Protein AF-A0A327TY45-F1 (afdb_monomer)

Foldseek 3Di:
DDPDPPPPPDDDDDRDDLVNLLVLDDDPVVSVVLVVCCVPPDPVCNVVSSVVSVVVSVVVVVVVVVVVVQVVVCVVVVNDGDPVDDDCPVVVVVVVVD

Nearest PDB structures (foldseek):
  9fia-assembly1_BK  TM=2.726E-01  e=3.414E+00  Toxoplasma gondii

Radius of gyration: 19.72 Å; Cα contacts (8 Å, |Δi|>4): 33; chains: 1; bounding box: 41×31×57 Å

Mean predicted aligned error: 9.87 Å

Structure (mmCIF, N/CA/C/O backbone):
data_AF-A0A327TY45-F1
#
_entry.id   AF-A0A327TY45-F1
#
loop_
_atom_site.group_PDB
_atom_site.id
_atom_site.type_symbol
_atom_site.label_atom_id
_atom_site.label_alt_id
_atom_site.label_comp_id
_atom_site.label_asym_id
_atom_site.label_entity_id
_atom_site.label_seq_id
_atom_site.pdbx_PDB_ins_code
_atom_site.Cartn_x
_atom_site.Cartn_y
_atom_site.Cartn_z
_atom_site.occupancy
_atom_site.B_iso_or_equiv
_atom_site.auth_seq_id
_atom_site.auth_comp_id
_atom_site.auth_asym_id
_atom_site.auth_atom_id
_atom_site.pdbx_PDB_model_num
ATOM 1 N N . MET A 1 1 ? 17.817 -19.168 -37.100 1.00 40.47 1 MET A N 1
ATOM 2 C CA . MET A 1 1 ? 17.366 -19.361 -35.708 1.00 40.47 1 MET A CA 1
ATOM 3 C C . MET A 1 1 ? 16.500 -18.166 -35.345 1.00 40.47 1 MET A C 1
ATOM 5 O O . MET A 1 1 ? 17.043 -17.069 -35.346 1.00 40.47 1 MET A O 1
ATOM 9 N N . PRO A 1 2 ? 15.182 -18.309 -35.153 1.00 38.44 2 PRO A N 1
ATOM 10 C CA . PRO A 1 2 ? 14.371 -17.210 -34.649 1.00 38.44 2 PRO A CA 1
ATOM 11 C C . PRO A 1 2 ? 14.398 -17.220 -33.115 1.00 38.44 2 PRO A C 1
ATOM 13 O O . PRO A 1 2 ? 13.929 -18.164 -32.482 1.00 38.44 2 PRO A O 1
ATOM 16 N N . THR A 1 3 ? 14.981 -16.179 -32.523 1.00 46.84 3 THR A N 1
ATOM 17 C CA . THR A 1 3 ? 14.915 -15.912 -31.083 1.00 46.84 3 THR A CA 1
ATOM 18 C C . THR A 1 3 ? 13.499 -15.443 -30.766 1.00 46.84 3 THR A C 1
ATOM 20 O O . THR A 1 3 ? 13.165 -14.274 -30.947 1.00 46.84 3 THR A O 1
ATOM 23 N N . THR A 1 4 ? 12.640 -16.377 -30.367 1.00 43.00 4 THR A N 1
ATOM 24 C CA . THR A 1 4 ? 11.298 -16.065 -29.871 1.00 43.00 4 THR A CA 1
ATOM 25 C C . THR A 1 4 ? 11.468 -15.470 -28.478 1.00 43.00 4 THR A C 1
ATOM 27 O O . THR A 1 4 ? 11.831 -16.179 -27.545 1.00 43.00 4 THR A O 1
ATOM 30 N N . PHE A 1 5 ? 11.276 -14.158 -28.345 1.00 52.81 5 PHE A N 1
ATOM 31 C CA . PHE A 1 5 ? 11.045 -13.544 -27.042 1.00 52.81 5 PHE A CA 1
ATOM 32 C C . PHE A 1 5 ? 9.660 -14.002 -26.590 1.00 52.81 5 PHE A C 1
ATOM 34 O O . PHE A 1 5 ? 8.648 -13.486 -27.064 1.00 52.81 5 PHE A O 1
ATOM 41 N N . GLU A 1 6 ? 9.612 -15.017 -25.731 1.00 40.34 6 GLU A N 1
ATOM 42 C CA . GLU A 1 6 ? 8.389 -15.373 -25.024 1.00 40.34 6 GLU A CA 1
ATOM 43 C C . GLU A 1 6 ? 8.030 -14.202 -24.109 1.00 40.34 6 GLU A C 1
ATOM 45 O O . GLU A 1 6 ? 8.616 -14.001 -23.045 1.00 40.34 6 GLU A O 1
ATOM 50 N N . ALA A 1 7 ? 7.094 -13.373 -24.569 1.00 43.34 7 ALA A N 1
ATOM 51 C CA . ALA A 1 7 ? 6.382 -12.456 -23.706 1.00 43.34 7 ALA A CA 1
ATOM 52 C C . ALA A 1 7 ? 5.619 -13.318 -22.698 1.00 43.34 7 ALA A C 1
ATOM 54 O O . ALA A 1 7 ? 4.614 -13.944 -23.036 1.00 43.34 7 ALA A O 1
ATOM 55 N N . VAL A 1 8 ? 6.143 -13.400 -21.476 1.00 44.44 8 VAL A N 1
ATOM 56 C CA . VAL A 1 8 ? 5.445 -14.038 -20.366 1.00 44.44 8 VAL A CA 1
ATOM 57 C C . VAL A 1 8 ? 4.250 -13.138 -20.035 1.00 44.44 8 VAL A C 1
ATOM 59 O O . VAL A 1 8 ? 4.361 -12.103 -19.384 1.00 44.44 8 VAL A O 1
ATOM 62 N N . VAL A 1 9 ? 3.100 -13.469 -20.614 1.00 46.19 9 VAL A N 1
ATOM 63 C CA . VAL A 1 9 ? 1.818 -12.862 -20.261 1.00 46.19 9 VAL A CA 1
ATOM 64 C C . VAL A 1 9 ? 1.387 -13.529 -18.963 1.00 46.19 9 VAL A C 1
ATOM 66 O O . VAL A 1 9 ? 0.973 -14.688 -18.962 1.00 46.19 9 VAL A O 1
ATOM 69 N N . ILE A 1 10 ? 1.536 -12.821 -17.845 1.00 49.84 10 ILE A N 1
ATOM 70 C CA . ILE A 1 10 ? 1.018 -13.276 -16.554 1.00 49.84 10 ILE A CA 1
ATOM 71 C C . ILE A 1 10 ? -0.457 -12.875 -16.490 1.00 49.84 10 ILE A C 1
ATOM 73 O O . ILE A 1 10 ? -0.785 -11.698 -16.413 1.00 49.84 10 ILE A O 1
ATOM 77 N N . MET A 1 11 ? -1.345 -13.868 -16.577 1.00 42.75 11 MET A N 1
ATOM 78 C CA . MET A 1 11 ? -2.797 -13.698 -16.482 1.00 42.75 11 MET A CA 1
ATOM 79 C C . MET A 1 11 ? -3.266 -13.645 -15.021 1.00 42.75 11 MET A C 1
ATOM 81 O O . MET A 1 11 ? -2.915 -14.524 -14.235 1.00 42.75 11 MET A O 1
ATOM 85 N N . GLY A 1 12 ? -4.149 -12.690 -14.697 1.00 37.00 12 GLY A N 1
ATOM 86 C CA . GLY A 1 12 ? -4.886 -12.647 -13.428 1.00 37.00 12 GLY A CA 1
ATOM 87 C C . GLY A 1 12 ? -5.880 -11.481 -13.314 1.00 37.00 12 GLY A C 1
ATOM 88 O O . GLY A 1 12 ? -5.587 -10.517 -12.633 1.00 37.00 12 GLY A O 1
ATOM 89 N N . SER A 1 13 ? -7.042 -11.594 -13.971 1.00 47.25 13 SER A N 1
ATOM 90 C CA . SER A 1 13 ? -8.344 -10.891 -13.794 1.00 47.25 13 SER A CA 1
ATOM 91 C C . SER A 1 13 ? -8.466 -9.361 -13.593 1.00 47.25 13 SER A C 1
ATOM 93 O O . SER A 1 13 ? -9.587 -8.867 -13.650 1.00 47.25 13 SER A O 1
ATOM 95 N N . ASP A 1 14 ? -7.386 -8.603 -13.467 1.00 57.09 14 ASP A N 1
ATOM 96 C CA . ASP A 1 14 ? -7.288 -7.162 -13.735 1.00 57.09 14 ASP A CA 1
ATOM 97 C C . ASP A 1 14 ? -5.845 -6.958 -14.210 1.00 57.09 14 ASP A C 1
ATOM 99 O O . ASP A 1 14 ? -4.907 -7.332 -13.503 1.00 57.09 14 ASP A O 1
ATOM 103 N N . ASP A 1 15 ? -5.639 -6.535 -15.459 1.00 73.88 15 ASP A N 1
ATOM 104 C CA . ASP A 1 15 ? -4.290 -6.435 -16.027 1.00 73.88 15 ASP A CA 1
ATOM 105 C C . ASP A 1 15 ? -3.566 -5.269 -15.338 1.00 73.88 15 ASP A C 1
ATOM 107 O O . ASP A 1 15 ? -3.706 -4.104 -15.720 1.00 73.88 15 ASP A O 1
ATOM 111 N N . TRP A 1 16 ? -2.865 -5.566 -14.241 1.00 86.50 16 TRP A N 1
ATOM 112 C CA . TRP A 1 16 ? -2.126 -4.574 -13.473 1.00 86.50 16 TRP A CA 1
ATOM 113 C C . TRP A 1 16 ? -0.981 -4.020 -14.314 1.00 86.50 16 TRP A C 1
ATOM 115 O O . TRP A 1 16 ? 0.131 -4.551 -14.344 1.00 86.50 16 TRP A O 1
ATOM 125 N N . THR A 1 17 ? -1.252 -2.905 -14.983 1.00 91.62 17 THR A N 1
ATOM 126 C CA . THR A 1 17 ? -0.234 -2.126 -15.680 1.00 91.62 17 THR A CA 1
ATOM 127 C C . THR A 1 17 ? 0.503 -1.209 -14.700 1.00 91.62 17 THR A C 1
ATOM 129 O O . THR A 1 17 ? -0.044 -0.847 -13.653 1.00 91.62 17 THR A O 1
ATOM 132 N N . PRO A 1 18 ? 1.726 -0.749 -15.028 1.00 92.31 18 PRO A N 1
ATOM 133 C CA . PRO A 1 18 ? 2.397 0.267 -14.224 1.00 92.31 18 PRO A CA 1
ATOM 134 C C . PRO A 1 18 ? 1.553 1.535 -14.028 1.00 92.31 18 PRO A C 1
ATOM 136 O O . PRO A 1 18 ? 1.601 2.145 -12.963 1.00 92.31 18 PRO A O 1
ATOM 139 N N . ASP A 1 19 ? 0.756 1.911 -15.031 1.00 92.00 19 ASP A N 1
ATOM 140 C CA . ASP A 1 19 ? -0.175 3.036 -14.937 1.00 92.00 19 ASP A CA 1
ATOM 141 C C . ASP A 1 19 ? -1.287 2.763 -13.912 1.00 92.00 19 ASP A C 1
ATOM 143 O O . ASP A 1 19 ? -1.469 3.551 -12.983 1.00 92.00 19 ASP A O 1
ATOM 147 N N . SER A 1 20 ? -1.942 1.600 -13.994 1.00 93.00 20 SER A N 1
ATOM 148 C CA . SER A 1 20 ? -2.988 1.190 -13.048 1.00 93.00 20 SER A CA 1
ATOM 149 C C . SER A 1 20 ? -2.467 1.130 -11.606 1.00 93.00 20 SER A C 1
ATOM 151 O O . SER A 1 20 ? -3.130 1.616 -10.689 1.00 93.00 20 SER A O 1
ATOM 153 N N . ILE A 1 21 ? -1.250 0.608 -11.396 1.00 93.62 21 ILE A N 1
ATOM 154 C CA . ILE A 1 21 ? -0.591 0.585 -10.078 1.00 93.62 21 ILE A CA 1
ATOM 155 C C . ILE A 1 21 ? -0.366 2.016 -9.571 1.00 93.62 21 ILE A C 1
ATOM 157 O O . ILE A 1 21 ? -0.725 2.336 -8.438 1.00 93.62 21 ILE A O 1
ATOM 161 N N . ALA A 1 22 ? 0.189 2.905 -10.401 1.00 93.69 22 ALA A N 1
ATOM 162 C CA . ALA A 1 22 ? 0.401 4.299 -10.018 1.00 93.69 22 ALA A CA 1
ATOM 163 C C . ALA A 1 22 ? -0.923 5.023 -9.716 1.00 93.69 22 ALA A C 1
ATOM 165 O O . ALA A 1 22 ? -0.991 5.847 -8.802 1.00 93.69 22 ALA A O 1
ATOM 166 N N . HIS A 1 23 ? -1.993 4.716 -10.446 1.00 93.06 23 HIS A N 1
ATOM 167 C CA . HIS A 1 23 ? -3.297 5.328 -10.224 1.00 93.06 23 HIS A CA 1
ATOM 168 C C . HIS A 1 23 ? -3.940 4.881 -8.903 1.00 93.06 23 HIS A C 1
ATOM 170 O O . HIS A 1 23 ? -4.510 5.708 -8.189 1.00 93.06 23 HIS A O 1
ATOM 176 N N . ALA A 1 24 ? -3.805 3.599 -8.556 1.00 93.44 24 ALA A N 1
ATOM 177 C CA . ALA A 1 24 ? -4.410 3.004 -7.366 1.00 93.44 24 ALA A CA 1
ATOM 178 C C . ALA A 1 24 ? -3.752 3.434 -6.040 1.00 93.44 24 ALA A C 1
ATOM 180 O O . ALA A 1 24 ? -4.368 3.339 -4.978 1.00 93.44 24 ALA A O 1
ATOM 181 N N . LEU A 1 25 ? -2.513 3.931 -6.073 1.00 93.94 25 LEU A N 1
ATOM 182 C CA . LEU A 1 25 ? -1.846 4.455 -4.879 1.00 93.94 25 LEU A CA 1
ATOM 183 C C . LEU A 1 25 ? -2.510 5.758 -4.416 1.00 93.94 25 LEU A C 1
ATOM 185 O O . LEU A 1 25 ? -2.741 6.621 -5.250 1.00 93.94 25 LEU A O 1
ATOM 189 N N . PRO A 1 26 ? -2.785 5.971 -3.118 1.00 89.25 26 PRO A N 1
ATOM 190 C CA . PRO A 1 26 ? -3.538 7.142 -2.658 1.00 89.25 26 PRO A CA 1
ATOM 191 C C . PRO A 1 26 ? -2.701 8.432 -2.622 1.00 89.25 26 PRO A C 1
ATOM 193 O O . PRO A 1 26 ? -3.184 9.502 -2.998 1.00 89.25 26 PRO A O 1
ATOM 196 N N . ASP A 1 27 ? -1.429 8.342 -2.229 1.00 91.56 27 ASP A N 1
ATOM 197 C CA . ASP A 1 27 ? -0.547 9.490 -1.990 1.00 91.56 27 ASP A CA 1
ATOM 198 C C . A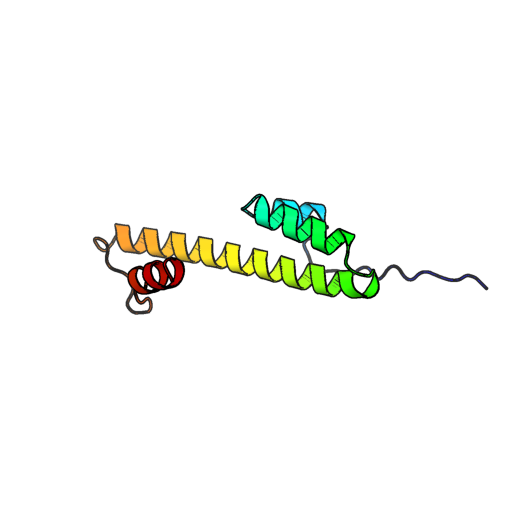SP A 1 27 ? 0.420 9.766 -3.158 1.00 91.56 27 ASP A C 1
ATOM 200 O O . ASP A 1 27 ? 0.859 8.858 -3.864 1.00 91.56 27 ASP A O 1
ATOM 204 N N . ALA A 1 28 ? 0.750 11.038 -3.394 1.00 92.62 28 ALA A N 1
ATOM 205 C CA . ALA A 1 28 ? 1.660 11.438 -4.468 1.00 92.62 28 ALA A CA 1
ATOM 206 C C . ALA A 1 28 ? 3.098 10.943 -4.227 1.00 92.62 28 ALA A C 1
ATOM 208 O O . ALA A 1 28 ? 3.774 10.539 -5.172 1.00 92.62 28 ALA A O 1
ATOM 209 N N . GLY A 1 29 ? 3.554 10.908 -2.973 1.00 95.25 29 GLY A N 1
ATOM 210 C CA . GLY A 1 29 ? 4.857 10.366 -2.594 1.00 95.25 29 GLY A CA 1
ATOM 211 C C . GLY A 1 29 ? 4.978 8.875 -2.903 1.00 95.25 29 GLY A C 1
ATOM 212 O O . GLY A 1 29 ? 5.974 8.459 -3.493 1.00 95.25 29 GLY A O 1
ATOM 213 N N . MET A 1 30 ? 3.940 8.085 -2.606 1.00 95.56 30 MET A N 1
ATOM 214 C CA . MET A 1 30 ? 3.894 6.659 -2.967 1.00 95.56 30 MET A CA 1
ATOM 215 C C . MET A 1 30 ? 3.994 6.440 -4.480 1.00 95.56 30 MET A C 1
ATOM 217 O O . MET A 1 30 ? 4.758 5.589 -4.930 1.00 95.56 30 MET A O 1
ATOM 221 N N . ARG A 1 31 ? 3.271 7.240 -5.275 1.00 96.12 31 ARG A N 1
ATOM 222 C CA . ARG A 1 31 ? 3.339 7.176 -6.745 1.00 96.12 31 ARG A CA 1
ATOM 223 C C . ARG A 1 31 ? 4.742 7.475 -7.256 1.00 96.12 31 ARG A C 1
ATOM 225 O O . ARG A 1 31 ? 5.272 6.734 -8.079 1.00 96.12 31 ARG A O 1
ATOM 232 N N . MET A 1 32 ? 5.364 8.534 -6.741 1.00 96.75 32 MET A N 1
ATOM 233 C CA . MET A 1 32 ? 6.726 8.909 -7.123 1.00 96.75 32 MET A CA 1
ATOM 234 C C . MET A 1 32 ? 7.756 7.855 -6.713 1.00 96.75 32 MET A C 1
ATOM 236 O O . MET A 1 32 ? 8.706 7.607 -7.451 1.00 96.75 32 MET A O 1
ATOM 240 N N . GLU A 1 33 ? 7.573 7.224 -5.556 1.00 96.62 33 GLU A N 1
ATOM 241 C CA . GLU A 1 33 ? 8.397 6.112 -5.090 1.00 96.62 33 GLU A CA 1
ATOM 242 C C . GLU A 1 33 ? 8.275 4.897 -6.018 1.00 96.62 33 GLU A C 1
ATOM 244 O O . GLU A 1 33 ? 9.291 4.376 -6.482 1.00 96.62 33 GLU A O 1
ATOM 249 N N . PHE A 1 34 ? 7.049 4.497 -6.362 1.00 96.75 34 PHE A N 1
ATOM 250 C CA . PHE A 1 34 ? 6.804 3.419 -7.317 1.00 96.75 34 PHE A CA 1
ATOM 251 C C . PHE A 1 34 ? 7.445 3.711 -8.678 1.00 96.75 34 PHE A C 1
ATOM 253 O O . PHE A 1 34 ? 8.223 2.896 -9.168 1.00 96.75 34 PHE A O 1
ATOM 260 N N . LEU A 1 35 ? 7.197 4.889 -9.260 1.00 96.00 35 LEU A N 1
ATOM 261 C CA . LEU A 1 35 ? 7.766 5.269 -10.555 1.00 96.00 35 LEU A CA 1
ATOM 262 C C . LEU A 1 35 ? 9.295 5.306 -10.518 1.00 96.00 35 LEU A C 1
ATOM 264 O O . LEU A 1 35 ? 9.950 4.912 -11.483 1.00 96.00 35 LEU A O 1
ATOM 268 N N . ARG A 1 36 ? 9.894 5.744 -9.407 1.00 97.25 36 ARG A N 1
ATOM 269 C CA . ARG A 1 36 ? 11.350 5.714 -9.244 1.00 97.25 36 ARG A CA 1
ATOM 270 C C . ARG A 1 36 ? 11.873 4.283 -9.237 1.00 97.25 36 ARG A C 1
ATOM 272 O O . ARG A 1 36 ? 12.814 4.000 -9.969 1.00 97.25 36 ARG A O 1
ATOM 279 N N . GLN A 1 37 ? 11.262 3.394 -8.451 1.00 97.31 37 GLN A N 1
ATOM 280 C CA . GLN A 1 37 ? 11.645 1.980 -8.397 1.00 97.31 37 GLN A CA 1
ATOM 281 C C . GLN A 1 37 ? 11.442 1.297 -9.747 1.00 97.31 37 GLN A C 1
ATOM 283 O O . GLN A 1 37 ? 12.311 0.551 -10.181 1.00 97.31 37 GLN A O 1
ATOM 288 N N . LEU A 1 38 ? 10.348 1.593 -10.444 1.00 95.62 38 LEU A N 1
ATOM 289 C CA . LEU A 1 38 ? 10.064 1.053 -11.769 1.00 95.62 38 LEU A CA 1
ATOM 290 C C . LEU A 1 38 ? 11.180 1.398 -12.765 1.00 95.62 38 LEU A C 1
ATOM 292 O O . LEU A 1 38 ? 11.634 0.529 -13.500 1.00 95.62 38 LEU A O 1
ATOM 296 N N . ASN A 1 39 ? 11.658 2.646 -12.751 1.00 95.75 39 ASN A N 1
ATOM 297 C CA . ASN A 1 39 ? 12.708 3.111 -13.660 1.00 95.75 39 ASN A CA 1
ATOM 298 C C . ASN A 1 39 ? 14.119 2.613 -13.298 1.00 95.75 39 ASN A C 1
ATOM 300 O O . ASN A 1 39 ? 14.999 2.623 -14.156 1.00 95.75 39 ASN A O 1
ATOM 304 N N . THR A 1 40 ? 14.370 2.209 -12.049 1.00 96.75 40 THR A N 1
ATOM 305 C CA . THR A 1 40 ? 15.698 1.755 -11.592 1.00 96.75 40 THR A CA 1
ATOM 306 C C . THR A 1 40 ? 15.808 0.241 -11.423 1.00 96.75 40 THR A C 1
ATOM 308 O O . THR A 1 40 ? 16.918 -0.281 -11.306 1.00 96.75 40 THR A O 1
ATOM 311 N N . THR A 1 41 ? 14.685 -0.477 -11.414 1.00 95.75 41 THR A N 1
ATOM 312 C CA . THR A 1 41 ? 14.657 -1.930 -11.231 1.00 95.75 41 THR A CA 1
ATOM 313 C C . THR A 1 41 ? 15.067 -2.640 -12.525 1.00 95.75 41 THR A C 1
ATOM 315 O O . THR A 1 41 ? 14.515 -2.346 -13.587 1.00 95.75 41 THR A O 1
ATOM 318 N N . PRO A 1 42 ? 16.007 -3.604 -12.475 1.00 96.12 42 PRO A N 1
ATOM 319 C CA . PRO A 1 42 ? 16.332 -4.437 -13.630 1.00 96.12 42 PRO A CA 1
ATOM 320 C C . PRO A 1 42 ? 15.095 -5.166 -14.161 1.00 96.12 42 PRO A C 1
ATOM 322 O O . PRO A 1 42 ? 14.251 -5.586 -13.373 1.00 96.12 42 PRO A O 1
ATOM 325 N N . LEU A 1 43 ? 15.021 -5.412 -15.475 1.00 93.88 43 LEU A N 1
ATOM 326 C CA . LEU A 1 43 ? 13.870 -6.091 -16.097 1.00 93.88 43 LEU A CA 1
ATOM 327 C C . LEU A 1 43 ? 13.509 -7.420 -15.409 1.00 93.88 43 LEU A C 1
ATOM 329 O O . LEU A 1 43 ? 12.334 -7.722 -15.228 1.00 93.88 43 LEU A O 1
ATOM 333 N N . SER A 1 44 ? 14.512 -8.176 -14.952 1.00 93.19 44 SER A N 1
ATOM 334 C CA . SER A 1 44 ? 14.327 -9.439 -14.223 1.00 93.19 44 SER A CA 1
ATOM 335 C C . SER A 1 44 ? 13.643 -9.291 -12.857 1.00 93.19 44 SER A C 1
ATOM 337 O O . SER A 1 44 ? 13.162 -10.278 -12.315 1.00 93.19 44 SER A O 1
ATOM 339 N N . GLY A 1 45 ? 13.623 -8.087 -12.280 1.00 93.19 45 GLY A N 1
ATOM 340 C CA . GLY A 1 45 ? 13.003 -7.781 -10.989 1.00 93.19 45 GLY A CA 1
ATOM 341 C C . GLY A 1 45 ? 11.650 -7.074 -11.087 1.00 93.19 45 GLY A C 1
ATOM 342 O O . GLY A 1 45 ? 11.023 -6.841 -10.056 1.00 93.19 45 GLY A O 1
ATOM 343 N N . LEU A 1 46 ? 11.184 -6.729 -12.294 1.00 92.00 46 LEU A N 1
ATOM 344 C CA . LEU A 1 46 ? 9.955 -5.948 -12.468 1.00 92.00 46 LEU A CA 1
ATOM 345 C C . LEU A 1 46 ? 8.698 -6.688 -12.006 1.00 92.00 46 LEU A C 1
ATOM 347 O O . LEU A 1 46 ? 7.825 -6.063 -11.410 1.00 92.00 46 LEU A O 1
ATOM 351 N N . ALA A 1 47 ? 8.624 -8.003 -12.223 1.00 91.38 47 ALA A N 1
ATOM 352 C CA . ALA A 1 47 ? 7.494 -8.810 -11.7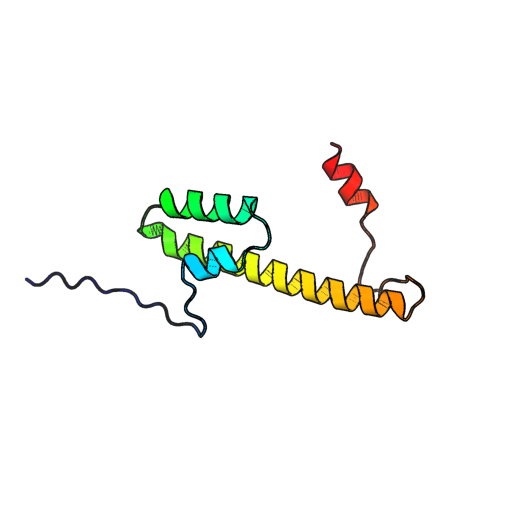60 1.00 91.38 47 ALA A CA 1
ATOM 353 C C . ALA A 1 47 ? 7.359 -8.749 -10.229 1.00 91.38 47 ALA A C 1
ATOM 355 O O . ALA A 1 47 ? 6.315 -8.352 -9.717 1.00 91.38 47 ALA A O 1
ATOM 356 N N . ALA A 1 48 ? 8.456 -9.001 -9.508 1.00 94.19 48 ALA A N 1
ATOM 357 C CA . ALA A 1 48 ? 8.481 -8.947 -8.047 1.00 94.19 48 ALA A CA 1
ATOM 358 C C . ALA A 1 48 ? 8.177 -7.539 -7.499 1.00 94.19 48 ALA A C 1
ATOM 360 O O . ALA A 1 48 ? 7.536 -7.393 -6.456 1.00 94.19 48 ALA A O 1
ATOM 361 N N . LEU A 1 49 ? 8.622 -6.488 -8.200 1.00 95.31 49 LEU A N 1
ATOM 362 C CA . LEU A 1 49 ? 8.258 -5.112 -7.863 1.00 95.31 49 LEU A CA 1
ATOM 363 C C . LEU A 1 49 ? 6.745 -4.891 -8.008 1.00 95.31 49 LEU A C 1
ATOM 365 O O . LEU A 1 49 ? 6.131 -4.335 -7.098 1.00 95.31 49 LEU A O 1
ATOM 369 N N . GLY A 1 50 ? 6.154 -5.331 -9.121 1.00 93.88 50 GLY A N 1
ATOM 370 C CA . GLY A 1 50 ? 4.713 -5.250 -9.362 1.00 93.88 50 GLY A CA 1
ATOM 371 C C . GLY A 1 50 ? 3.913 -5.949 -8.266 1.00 93.88 50 GLY A C 1
ATOM 372 O O . GLY A 1 50 ? 3.078 -5.316 -7.626 1.00 93.88 50 GLY A O 1
ATOM 373 N N . GLU A 1 51 ? 4.241 -7.208 -7.964 1.00 94.88 51 GLU A N 1
ATOM 374 C CA . GLU A 1 51 ? 3.589 -7.994 -6.905 1.00 94.88 51 GLU A CA 1
ATOM 375 C C . GLU A 1 51 ? 3.640 -7.297 -5.540 1.00 94.88 51 GLU A C 1
ATOM 377 O O . GLU A 1 51 ? 2.641 -7.234 -4.821 1.00 94.88 51 GLU A O 1
ATOM 382 N N . LYS A 1 52 ? 4.795 -6.719 -5.187 1.00 95.81 52 LYS A N 1
ATOM 383 C CA . LYS A 1 52 ? 4.956 -5.967 -3.939 1.00 95.81 52 LYS A CA 1
ATOM 384 C C . LYS A 1 52 ? 3.989 -4.787 -3.86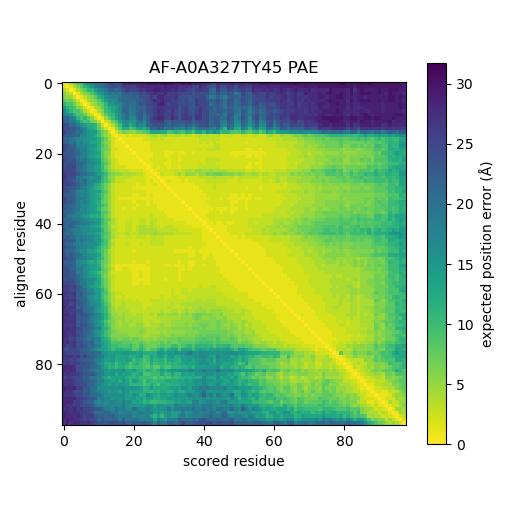6 1.00 95.81 52 LYS A C 1
ATOM 386 O O . LYS A 1 52 ? 3.363 -4.580 -2.829 1.00 95.81 52 LYS A O 1
ATOM 391 N N . TRP A 1 53 ? 3.895 -3.993 -4.928 1.00 96.06 53 TRP A N 1
ATOM 392 C CA . TRP A 1 53 ? 3.055 -2.796 -4.930 1.00 96.06 53 TRP A CA 1
ATOM 393 C C . TRP A 1 53 ? 1.566 -3.119 -5.026 1.00 96.06 53 TRP A C 1
ATOM 395 O O . TRP A 1 53 ? 0.779 -2.472 -4.339 1.00 96.06 53 TRP A O 1
ATOM 405 N N . ILE A 1 54 ? 1.191 -4.159 -5.772 1.00 95.06 54 ILE A N 1
ATOM 406 C CA . ILE A 1 54 ? -0.179 -4.688 -5.783 1.00 95.06 54 ILE A CA 1
ATOM 407 C C . ILE A 1 54 ? -0.587 -5.085 -4.361 1.00 95.06 54 ILE A C 1
ATOM 409 O O . ILE A 1 54 ? -1.601 -4.607 -3.862 1.00 95.06 54 ILE A O 1
ATOM 413 N N . LYS A 1 55 ? 0.259 -5.835 -3.645 1.00 94.81 55 LYS A N 1
ATOM 414 C CA . LYS A 1 55 ? -0.012 -6.219 -2.253 1.00 94.81 55 LYS A CA 1
ATOM 415 C C . LYS A 1 55 ? -0.199 -5.015 -1.324 1.00 94.81 55 LYS A C 1
ATOM 417 O O . LYS A 1 55 ? -1.038 -5.053 -0.428 1.00 94.81 55 LYS A O 1
ATOM 422 N N . VAL A 1 56 ? 0.577 -3.946 -1.520 1.00 95.12 56 VAL A N 1
ATOM 423 C CA . VAL A 1 56 ? 0.414 -2.693 -0.762 1.00 95.12 56 VAL A CA 1
ATOM 424 C C . VAL A 1 56 ? -0.944 -2.054 -1.055 1.00 95.12 56 VAL A C 1
ATOM 426 O O . VAL A 1 56 ? -1.631 -1.639 -0.127 1.00 95.12 56 VAL A O 1
ATOM 429 N N . ILE A 1 57 ? -1.351 -1.990 -2.323 1.00 94.50 57 ILE A N 1
ATOM 430 C CA . ILE A 1 57 ? -2.650 -1.437 -2.731 1.00 94.50 57 ILE A CA 1
ATOM 431 C C . ILE A 1 57 ? -3.801 -2.246 -2.122 1.00 94.50 57 ILE A C 1
ATOM 433 O O . ILE A 1 57 ? -4.746 -1.665 -1.585 1.00 94.50 57 ILE A O 1
ATOM 437 N N . GLU A 1 58 ? -3.714 -3.574 -2.160 1.00 93.19 58 GLU A N 1
ATOM 438 C CA . GLU A 1 58 ? -4.714 -4.468 -1.573 1.00 93.19 58 GLU A CA 1
ATOM 439 C C . GLU A 1 58 ? -4.834 -4.264 -0.059 1.00 93.19 58 GLU A C 1
ATOM 441 O O . GLU A 1 58 ? -5.943 -4.123 0.458 1.00 93.19 58 GLU A O 1
ATOM 446 N N . ASP A 1 59 ? -3.705 -4.183 0.652 1.00 94.00 59 ASP A N 1
ATOM 447 C CA . ASP A 1 59 ? -3.690 -3.978 2.102 1.00 94.00 59 ASP A CA 1
ATOM 448 C C . ASP A 1 59 ? -4.276 -2.616 2.494 1.00 94.00 59 ASP A C 1
ATOM 450 O O . ASP A 1 59 ? -5.116 -2.534 3.392 1.00 94.00 59 ASP A O 1
ATOM 454 N N . LEU A 1 60 ? -3.916 -1.555 1.762 1.00 92.00 60 LEU A N 1
ATOM 455 C CA . LEU A 1 60 ? -4.478 -0.218 1.957 1.00 92.00 60 LEU A CA 1
ATOM 456 C C . LEU A 1 60 ? -5.986 -0.197 1.701 1.00 92.00 60 LEU A C 1
ATOM 458 O O . LEU A 1 60 ? -6.735 0.397 2.477 1.00 92.00 60 LEU A O 1
ATOM 462 N N . THR A 1 61 ? -6.443 -0.870 0.646 1.00 90.62 61 THR A N 1
ATOM 463 C CA . THR A 1 61 ? -7.869 -0.971 0.317 1.00 90.62 61 THR A CA 1
ATOM 464 C C . THR A 1 61 ? -8.629 -1.711 1.417 1.00 90.62 61 THR A C 1
ATOM 466 O O . THR A 1 61 ? -9.654 -1.229 1.904 1.00 90.62 61 THR A O 1
ATOM 469 N N . ALA A 1 62 ? -8.096 -2.842 1.882 1.00 91.56 62 ALA A N 1
ATOM 470 C CA . ALA A 1 62 ? -8.678 -3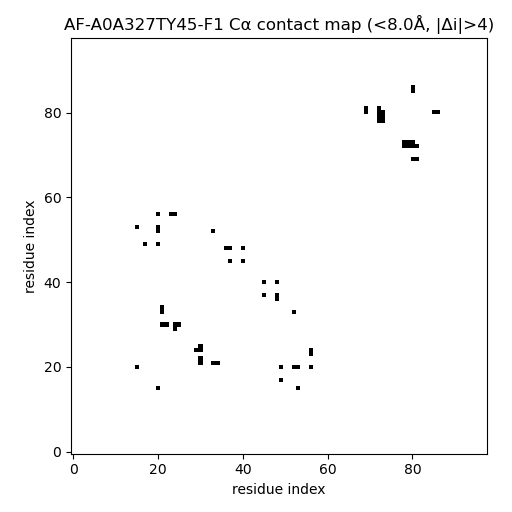.615 2.973 1.00 91.56 62 ALA A CA 1
ATOM 471 C C . ALA A 1 62 ? -8.653 -2.857 4.311 1.00 91.56 62 ALA A C 1
ATOM 473 O O . ALA A 1 62 ? -9.569 -2.984 5.123 1.00 91.56 62 ALA A O 1
ATOM 474 N N . ALA A 1 63 ? -7.610 -2.070 4.580 1.00 89.62 63 ALA A N 1
ATOM 475 C CA . ALA A 1 63 ? -7.527 -1.220 5.764 1.00 89.62 63 ALA A CA 1
ATOM 476 C C . ALA A 1 63 ? -8.549 -0.076 5.716 1.00 89.62 63 ALA A C 1
ATOM 478 O O . ALA A 1 63 ? -9.199 0.201 6.724 1.00 89.62 63 ALA A O 1
ATOM 479 N N . ALA A 1 64 ? -8.734 0.550 4.551 1.00 89.31 64 ALA A N 1
ATOM 480 C CA . ALA A 1 64 ? -9.738 1.589 4.360 1.00 89.31 64 ALA A CA 1
ATOM 481 C C . ALA A 1 64 ? -11.155 1.050 4.598 1.00 89.31 64 ALA A C 1
ATOM 483 O O . ALA A 1 64 ? -11.936 1.698 5.294 1.00 89.31 64 ALA A O 1
ATOM 484 N N . GLU A 1 65 ? -11.473 -0.144 4.088 1.00 91.06 65 GLU A N 1
ATOM 485 C CA . GLU A 1 65 ? -12.773 -0.780 4.334 1.00 91.06 65 GLU A CA 1
ATOM 486 C C . GLU A 1 65 ? -13.000 -1.053 5.820 1.00 91.06 65 GLU A C 1
ATOM 488 O O . GLU A 1 65 ? -13.978 -0.567 6.386 1.00 91.06 65 GLU A O 1
ATOM 493 N N . ARG A 1 66 ? -12.036 -1.702 6.484 1.00 89.19 66 ARG A N 1
ATOM 494 C CA . ARG A 1 66 ? -12.097 -1.944 7.934 1.00 89.19 66 ARG A CA 1
ATOM 495 C C . ARG A 1 66 ? -12.274 -0.650 8.727 1.00 89.19 66 ARG A C 1
ATOM 497 O O . ARG A 1 66 ? -13.050 -0.603 9.678 1.00 89.19 66 ARG A O 1
ATOM 504 N N . GLY A 1 67 ? -11.593 0.424 8.328 1.00 88.50 67 GLY A N 1
ATOM 505 C CA . GLY A 1 67 ? -11.755 1.748 8.930 1.00 88.50 67 GLY A CA 1
ATOM 506 C C . GLY A 1 67 ? -13.171 2.311 8.767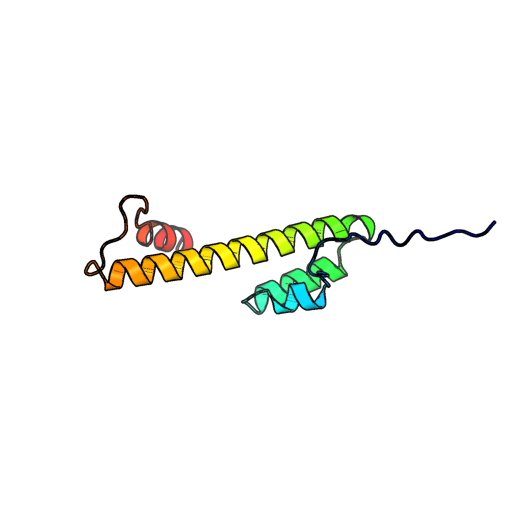 1.00 88.50 67 GLY A C 1
ATOM 507 O O . GLY A 1 67 ? -13.718 2.882 9.713 1.00 88.50 67 GLY A O 1
ATOM 508 N N . ARG A 1 68 ? -13.799 2.117 7.598 1.00 90.12 68 ARG A N 1
ATOM 509 C CA . ARG A 1 68 ? -15.198 2.511 7.359 1.00 90.12 68 ARG A CA 1
ATOM 510 C C . ARG A 1 68 ? -16.165 1.731 8.245 1.00 90.12 68 ARG A C 1
ATOM 512 O O . ARG A 1 68 ? -17.052 2.343 8.842 1.00 90.12 68 ARG A O 1
ATOM 519 N N . GLU A 1 69 ? -15.978 0.419 8.363 1.00 90.38 69 GLU A N 1
ATOM 520 C CA . GLU A 1 69 ? -16.785 -0.449 9.228 1.00 90.38 69 GLU A CA 1
ATOM 521 C C . GLU A 1 69 ? -16.653 -0.050 10.703 1.00 90.38 69 GLU A C 1
ATOM 523 O O . GLU A 1 69 ? -17.656 0.122 11.397 1.00 90.38 69 GLU A O 1
ATOM 528 N N . LEU A 1 70 ? -15.424 0.191 11.166 1.00 89.06 70 LEU A N 1
ATOM 529 C CA . LEU A 1 70 ? -15.141 0.671 12.518 1.00 89.06 70 LEU A CA 1
ATOM 530 C C . LEU A 1 70 ? -15.811 2.010 12.812 1.00 89.06 70 LEU A C 1
ATOM 532 O O . LEU A 1 70 ? -16.453 2.169 13.848 1.00 89.06 70 LEU A O 1
ATOM 536 N N . HIS A 1 71 ? -15.694 2.971 11.898 1.00 87.88 71 HIS A N 1
ATOM 537 C CA . HIS A 1 71 ? -16.341 4.268 12.050 1.00 87.88 71 HIS A CA 1
ATOM 538 C C . HIS A 1 71 ? -17.874 4.134 12.074 1.00 87.88 71 HIS A C 1
ATOM 540 O O . HIS A 1 71 ? -18.551 4.803 12.857 1.00 87.88 71 HIS A O 1
ATOM 546 N N . ALA A 1 72 ? -18.446 3.245 11.255 1.00 89.94 72 ALA A N 1
ATOM 547 C CA . ALA A 1 72 ? -19.875 2.951 11.293 1.00 89.94 72 ALA A CA 1
ATOM 548 C C . ALA A 1 72 ? -20.299 2.342 12.640 1.00 89.94 72 ALA A C 1
ATOM 550 O O . ALA A 1 72 ? -21.293 2.793 13.214 1.00 89.94 72 ALA A O 1
ATOM 551 N N . TYR A 1 73 ? -19.524 1.394 13.173 1.00 89.06 73 TYR A N 1
ATOM 552 C CA . TYR A 1 73 ? -19.761 0.794 14.485 1.00 89.06 73 TYR A CA 1
ATOM 553 C C . TYR A 1 73 ? -19.704 1.838 15.605 1.00 89.06 73 TYR A C 1
ATOM 555 O O . TYR A 1 73 ? -20.642 1.931 16.397 1.00 89.06 73 TYR A O 1
ATOM 563 N N . GLN A 1 74 ? -18.664 2.677 15.627 1.00 88.69 74 GLN A N 1
ATOM 564 C CA . GLN A 1 74 ? -18.507 3.748 16.615 1.00 88.69 74 GLN A CA 1
ATOM 565 C C . GLN A 1 74 ? -19.698 4.712 16.599 1.00 88.69 74 GLN A C 1
ATOM 567 O O . GLN A 1 74 ? -20.205 5.076 17.658 1.00 88.69 74 GLN A O 1
ATOM 572 N N . ARG A 1 75 ? -20.209 5.088 15.417 1.00 89.62 75 ARG A N 1
ATOM 573 C CA . ARG A 1 75 ? -21.408 5.941 15.323 1.00 89.62 75 ARG A CA 1
ATOM 574 C C . ARG A 1 75 ? -22.660 5.292 15.915 1.00 89.62 75 ARG A C 1
ATOM 576 O O . ARG A 1 75 ? -23.516 6.010 16.420 1.00 89.62 75 ARG A O 1
ATOM 583 N N . GLN A 1 76 ? -22.776 3.968 15.850 1.00 90.81 76 GLN A N 1
ATOM 584 C CA . GLN A 1 76 ? -23.912 3.223 16.404 1.00 90.81 76 GLN A CA 1
ATOM 585 C C . GLN A 1 76 ? -23.768 2.954 17.911 1.00 90.81 76 GLN A C 1
ATOM 587 O O . GLN A 1 76 ? -24.773 2.896 18.612 1.00 90.81 76 GLN A O 1
ATOM 592 N N . HIS A 1 77 ? -22.535 2.843 18.412 1.00 88.56 77 HIS A N 1
ATOM 593 C CA . HIS A 1 77 ? -22.220 2.440 19.789 1.00 88.56 77 HIS A CA 1
ATOM 594 C C . HIS A 1 77 ? -21.588 3.573 20.616 1.00 88.56 77 HIS A C 1
ATOM 596 O O . HIS A 1 77 ? -20.833 3.329 21.554 1.00 88.56 77 HIS A O 1
ATOM 602 N N . GLY A 1 78 ? -21.873 4.833 20.267 1.00 86.94 78 GLY A N 1
ATOM 603 C CA . GLY A 1 78 ? -21.478 5.997 21.069 1.00 86.94 78 GLY A CA 1
ATOM 604 C C . GLY A 1 78 ? -19.965 6.204 21.201 1.00 86.94 78 GLY A C 1
ATOM 605 O O . GLY A 1 78 ? -19.504 6.649 22.246 1.00 86.94 78 GLY A O 1
ATOM 606 N N . GLY A 1 79 ? -19.192 5.872 20.165 1.00 83.44 79 GLY A N 1
ATOM 607 C CA . GLY A 1 79 ? -17.733 6.021 20.141 1.00 83.44 79 GLY A CA 1
ATOM 608 C C . GLY A 1 79 ? -16.956 4.809 20.658 1.00 83.44 79 GLY A C 1
ATOM 609 O O . GLY A 1 79 ? -15.732 4.858 20.709 1.00 83.44 79 GLY A O 1
ATOM 610 N N . GLN A 1 80 ? -17.632 3.716 21.019 1.00 85.19 80 GLN A N 1
ATOM 611 C CA . GLN A 1 80 ? -16.961 2.480 21.424 1.00 85.19 80 GLN A CA 1
ATOM 612 C C . GLN A 1 80 ? -16.393 1.720 20.221 1.00 85.19 80 GLN A C 1
ATOM 614 O O . GLN A 1 80 ? -16.996 1.688 19.146 1.00 85.19 80 GLN A O 1
ATOM 619 N N . LEU A 1 81 ? -15.244 1.075 20.422 1.00 84.06 81 LEU A N 1
ATOM 620 C CA . LEU A 1 81 ? -14.661 0.125 19.477 1.00 84.06 81 LEU A CA 1
ATOM 621 C C . LEU A 1 81 ? -15.221 -1.289 19.726 1.00 84.06 81 LEU A C 1
ATOM 623 O O . LEU A 1 81 ? -15.583 -1.604 20.862 1.00 84.06 81 LEU A O 1
ATOM 627 N N . PRO A 1 82 ? -15.300 -2.154 18.698 1.00 86.12 82 PRO A N 1
ATOM 628 C CA . PRO A 1 82 ? -15.601 -3.570 18.903 1.00 86.12 82 PRO A CA 1
ATOM 629 C C . PRO A 1 82 ? -14.497 -4.248 19.727 1.00 86.12 82 PRO A C 1
ATOM 631 O O . PRO A 1 82 ? -13.331 -3.889 19.588 1.00 86.12 82 PRO A O 1
ATOM 634 N N . GLU A 1 83 ? -14.834 -5.273 20.515 1.00 83.50 83 GLU A N 1
ATOM 635 C CA . GLU A 1 83 ? -13.909 -5.928 21.468 1.00 83.50 83 GLU A CA 1
ATOM 636 C C . GLU A 1 83 ? -12.631 -6.501 20.829 1.00 83.50 83 GLU A C 1
ATOM 638 O O . GLU A 1 83 ? -11.602 -6.629 21.485 1.00 83.50 83 GLU A O 1
ATOM 643 N N . GLN A 1 84 ? -12.678 -6.829 19.538 1.00 86.44 84 GLN A N 1
ATOM 644 C CA . GLN A 1 84 ? -11.528 -7.315 18.769 1.00 86.44 84 GLN A CA 1
ATOM 645 C C . GLN A 1 84 ? -10.521 -6.220 18.363 1.00 86.44 84 GLN A C 1
ATOM 647 O O . GLN A 1 84 ? -9.483 -6.542 17.785 1.00 86.44 84 GLN A O 1
ATOM 652 N N . TYR A 1 85 ? -10.821 -4.943 18.616 1.00 84.19 85 TYR A N 1
ATOM 653 C CA . TYR A 1 85 ? -9.960 -3.810 18.287 1.00 84.19 85 T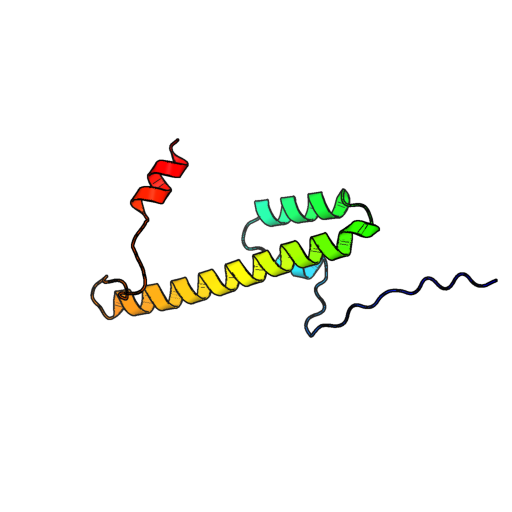YR A CA 1
ATOM 654 C C . TYR A 1 85 ? -9.475 -3.108 19.554 1.00 84.19 85 TYR A C 1
ATOM 656 O O . TYR A 1 85 ? -10.263 -2.722 20.413 1.00 84.19 85 TYR A O 1
ATOM 664 N N . THR A 1 86 ? -8.167 -2.880 19.623 1.00 84.31 86 THR A N 1
ATOM 665 C CA . THR A 1 86 ? -7.531 -2.085 20.678 1.00 84.31 86 THR A CA 1
ATOM 666 C C . THR A 1 86 ? -7.195 -0.706 20.127 1.00 84.31 86 THR A C 1
ATOM 668 O O . THR A 1 86 ? -6.573 -0.611 19.066 1.00 84.31 86 THR A O 1
ATOM 671 N N . ASP A 1 87 ? -7.571 0.358 20.840 1.00 81.62 87 ASP A N 1
ATOM 672 C CA . ASP A 1 87 ? -7.103 1.703 20.501 1.00 81.62 87 ASP A CA 1
ATOM 673 C C . ASP A 1 87 ? -5.609 1.820 20.820 1.00 81.62 87 ASP A C 1
ATOM 675 O O . ASP A 1 87 ? -5.176 1.604 21.951 1.00 81.62 87 ASP A O 1
ATOM 679 N N . VAL A 1 88 ? -4.819 2.123 19.795 1.00 84.88 88 VAL A N 1
ATOM 680 C CA . VAL A 1 88 ? -3.365 2.304 19.895 1.00 84.88 88 VAL A CA 1
ATOM 681 C C . VAL A 1 88 ? -2.945 3.693 19.416 1.00 84.88 88 VAL A C 1
ATOM 683 O O . VAL A 1 88 ? -1.784 3.909 19.069 1.00 84.88 88 VAL A O 1
ATOM 686 N N . THR A 1 89 ? -3.882 4.644 19.365 1.00 82.56 89 THR A N 1
ATOM 687 C CA . THR A 1 89 ? -3.655 5.977 18.796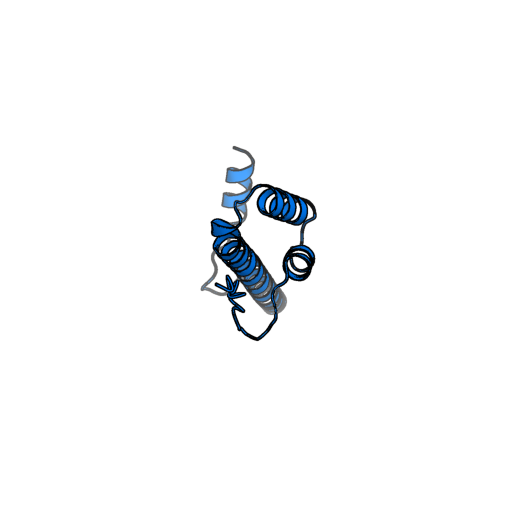 1.00 82.56 89 THR A CA 1
ATOM 688 C C . THR A 1 89 ? -2.508 6.688 19.509 1.00 82.56 89 THR A C 1
ATOM 690 O O . THR A 1 89 ? -1.607 7.212 18.854 1.00 82.56 89 THR A O 1
ATOM 693 N N . GLU A 1 90 ? -2.484 6.635 20.842 1.00 77.88 90 GLU A N 1
ATOM 694 C CA . GLU A 1 90 ? -1.438 7.268 21.654 1.00 77.88 90 GLU A CA 1
ATOM 695 C C . GLU A 1 90 ? -0.050 6.656 21.404 1.00 77.88 90 GLU A C 1
ATOM 697 O O . GLU A 1 90 ? 0.928 7.389 21.252 1.00 77.88 90 GLU A O 1
ATOM 702 N N . LEU A 1 91 ? 0.031 5.329 21.244 1.00 80.62 91 LEU A N 1
ATOM 703 C CA . LEU A 1 91 ? 1.289 4.623 20.966 1.00 80.62 91 LEU A CA 1
ATOM 704 C C . LEU A 1 91 ? 1.895 5.040 19.616 1.00 80.62 91 LEU A C 1
ATOM 706 O O . LEU A 1 91 ? 3.110 5.191 19.483 1.00 80.62 91 LEU A O 1
ATOM 710 N N . ILE A 1 92 ? 1.051 5.244 18.601 1.00 79.62 92 ILE A N 1
ATOM 711 C CA . ILE A 1 92 ? 1.502 5.653 17.264 1.00 79.62 92 ILE A CA 1
ATOM 712 C C . ILE A 1 92 ? 1.979 7.110 17.263 1.00 79.62 92 ILE A C 1
ATOM 714 O O . ILE A 1 92 ? 2.960 7.431 16.588 1.00 79.62 92 ILE A O 1
ATOM 718 N N . VAL A 1 93 ? 1.298 7.995 17.999 1.00 77.25 93 VAL A N 1
ATOM 719 C CA . VAL A 1 93 ? 1.697 9.407 18.118 1.00 77.25 93 VAL A CA 1
ATOM 720 C C . VAL A 1 93 ? 3.066 9.521 18.785 1.00 77.25 93 VAL A C 1
ATOM 722 O O . VAL A 1 93 ? 3.923 10.243 18.276 1.00 77.25 93 VAL A O 1
ATOM 725 N N . GLU A 1 94 ? 3.303 8.761 19.854 1.00 76.56 94 GLU A N 1
ATOM 726 C CA . GLU A 1 94 ? 4.593 8.727 20.546 1.00 76.56 94 GLU A CA 1
ATOM 727 C C . GLU A 1 94 ? 5.718 8.208 19.635 1.00 76.56 94 GLU A C 1
ATOM 729 O O . GLU A 1 94 ? 6.761 8.849 19.510 1.00 76.56 94 GLU A O 1
ATOM 734 N N . SER A 1 95 ? 5.479 7.120 18.894 1.00 68.56 95 SER A N 1
ATOM 735 C CA . SER A 1 95 ? 6.466 6.559 17.959 1.00 68.56 95 SER A CA 1
ATOM 736 C C . SER A 1 95 ? 6.825 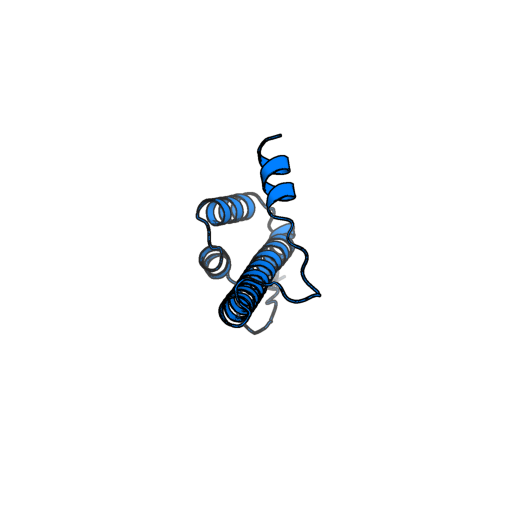7.486 16.793 1.00 68.56 95 SER A C 1
ATOM 738 O O . SER A 1 95 ? 7.886 7.305 16.201 1.00 68.56 95 SER A O 1
ATOM 740 N N . ARG A 1 96 ? 5.953 8.424 16.404 1.00 63.59 96 ARG A N 1
ATOM 741 C CA . ARG A 1 96 ? 6.237 9.396 15.332 1.00 63.59 96 ARG A CA 1
ATOM 742 C C . ARG A 1 96 ? 6.981 10.638 15.820 1.00 63.59 96 ARG A C 1
ATOM 744 O O . ARG A 1 96 ? 7.496 11.380 14.987 1.00 63.59 96 ARG A O 1
ATOM 751 N N . ALA A 1 97 ? 6.970 10.896 17.126 1.00 57.69 97 ALA A N 1
ATOM 752 C CA . ALA A 1 97 ? 7.644 12.034 17.743 1.00 57.69 97 ALA A CA 1
ATOM 7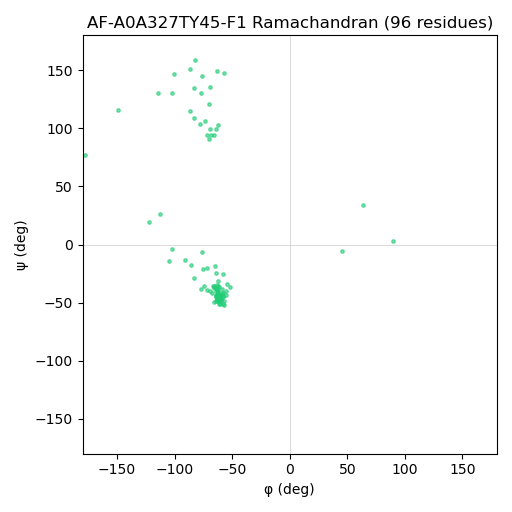53 C C . ALA A 1 97 ? 9.085 11.715 18.192 1.00 57.69 97 ALA A C 1
ATOM 755 O O . ALA A 1 97 ? 9.831 12.646 18.499 1.00 57.69 97 ALA A O 1
ATOM 756 N N . ALA A 1 98 ? 9.449 10.429 18.234 1.00 52.94 98 ALA A N 1
ATOM 757 C CA . ALA A 1 98 ? 10.789 9.917 18.526 1.00 52.94 98 ALA A CA 1
ATOM 758 C C . ALA A 1 98 ? 11.647 9.795 17.256 1.00 52.94 98 ALA A C 1
ATOM 760 O O . ALA A 1 98 ? 12.869 10.049 17.362 1.00 52.94 98 ALA A O 1
#

Secondary structure (DSSP, 8-state):
------------SS---HHHHHHH-SSHHHHHHHHHHHHHS-GGGHHHHHHHHHHHHHHHHHHHHHHHHHHHHHHHTTTPPPTT----HHHHHHHHH-

pLDDT: mean 82.78, std 17.37, range [37.0, 97.31]

Sequence (98 aa):
MPTTFEAVVIMGSDDWTPDSIAHALPDAGMRMEFLRQLNTTPLSGLAALGEKWIKVIEDLTAAAERGRELHAYQRQHGGQLPEQYTDVTELIVESRAA

Solvent-accessible surface area (backbone atoms only — not comparable to full-atom values): 6196 Å² total; per-residue (Å²): 136,85,85,76,80,77,76,82,77,83,85,70,103,59,90,82,40,75,65,56,54,45,65,66,41,91,48,71,66,59,30,54,49,50,55,51,48,61,75,70,48,56,81,92,46,46,64,63,51,51,54,53,51,51,53,51,45,53,51,51,52,54,48,52,50,53,51,52,54,49,53,53,46,16,70,76,54,79,69,46,72,61,93,94,56,79,92,53,66,70,61,54,54,53,66,72,75,109